Protein AF-F3KEV3-F1 (afdb_monomer_lite)

Secondary structure (DSSP, 8-state):
-HHHHHHHHHHHTT-HHHHHHHHHHHHHHHHHHHTSPPPHHHHHHHHHHHHHHHHHHHHHHHHHHHHHHHHHHHHHHHHHHHHHHHHHHHH--

Structure (mmCIF, N/CA/C/O backbone):
data_AF-F3KEV3-F1
#
_entry.id   AF-F3KEV3-F1
#
loop_
_atom_site.group_PDB
_atom_site.id
_atom_site.type_symbol
_atom_site.label_atom_id
_atom_site.label_alt_id
_atom_site.label_comp_id
_atom_site.label_asym_id
_atom_site.label_entity_id
_atom_site.label_seq_id
_atom_site.pdbx_PDB_ins_code
_atom_site.Cartn_x
_atom_site.Cartn_y
_atom_site.Cartn_z
_atom_site.occupancy
_atom_site.B_iso_or_equiv
_atom_site.auth_seq_id
_atom_site.auth_comp_id
_atom_site.auth_asym_id
_atom_site.auth_atom_id
_atom_site.pdbx_PDB_model_num
ATOM 1 N N . MET A 1 1 ? 3.885 -3.733 -13.046 1.00 60.84 1 MET A N 1
ATOM 2 C CA . MET A 1 1 ? 2.899 -2.632 -13.080 1.00 60.84 1 MET A CA 1
ATOM 3 C C . MET A 1 1 ? 1.558 -3.103 -12.530 1.00 60.84 1 MET A C 1
ATOM 5 O O . MET A 1 1 ? 1.124 -2.524 -11.549 1.00 60.84 1 MET A O 1
ATOM 9 N N . HIS A 1 2 ? 1.010 -4.228 -13.013 1.00 76.38 2 HIS A N 1
ATOM 10 C CA . HIS A 1 2 ? -0.234 -4.820 -12.488 1.00 76.38 2 HIS A CA 1
ATOM 11 C C . HIS A 1 2 ? -0.289 -5.017 -10.963 1.00 76.38 2 HIS A C 1
ATOM 13 O O . HIS A 1 2 ? -1.284 -4.649 -10.356 1.00 76.38 2 HIS A O 1
ATOM 19 N N . ALA A 1 3 ? 0.771 -5.525 -10.321 1.00 80.38 3 ALA A N 1
ATOM 20 C CA . ALA A 1 3 ? 0.759 -5.739 -8.866 1.00 80.38 3 ALA A CA 1
ATOM 21 C C . ALA A 1 3 ? 0.660 -4.432 -8.047 1.00 80.38 3 ALA A C 1
ATOM 23 O O . ALA A 1 3 ? 0.041 -4.416 -6.989 1.00 80.38 3 ALA A O 1
ATOM 24 N N . SER A 1 4 ? 1.227 -3.325 -8.538 1.00 84.56 4 SER A N 1
ATOM 25 C CA . SER A 1 4 ? 1.163 -2.016 -7.866 1.00 84.56 4 SER A CA 1
ATOM 26 C C . SER A 1 4 ? -0.206 -1.359 -8.021 1.00 84.56 4 SER A C 1
ATOM 28 O O . SER A 1 4 ? -0.731 -0.794 -7.073 1.00 84.56 4 SER A O 1
ATOM 30 N N . GLU A 1 5 ? -0.812 -1.469 -9.201 1.00 87.00 5 GLU A N 1
ATOM 31 C CA . GLU A 1 5 ? -2.178 -0.984 -9.435 1.00 87.00 5 GLU A CA 1
ATOM 32 C C . GLU A 1 5 ? -3.197 -1.820 -8.646 1.00 87.00 5 GLU A C 1
ATOM 34 O O . GLU A 1 5 ? -4.109 -1.265 -8.041 1.00 87.00 5 GLU A O 1
ATOM 39 N N . ALA A 1 6 ? -2.984 -3.136 -8.550 1.00 88.50 6 ALA A N 1
ATOM 40 C CA . ALA A 1 6 ? -3.786 -4.016 -7.704 1.00 88.50 6 ALA A CA 1
ATOM 41 C C . ALA A 1 6 ? -3.642 -3.688 -6.206 1.00 88.50 6 ALA A C 1
ATOM 43 O O . ALA A 1 6 ? -4.624 -3.768 -5.474 1.00 88.50 6 ALA A O 1
ATOM 44 N N . LEU A 1 7 ? -2.450 -3.286 -5.744 1.00 89.12 7 LEU A N 1
ATOM 45 C CA . LEU A 1 7 ? -2.241 -2.800 -4.373 1.00 89.12 7 LEU A CA 1
ATOM 46 C C . LEU A 1 7 ? -3.045 -1.534 -4.084 1.00 89.12 7 LEU A C 1
ATOM 48 O O . LEU A 1 7 ? -3.672 -1.446 -3.029 1.00 89.12 7 LEU A O 1
ATOM 52 N N . LEU A 1 8 ? -3.041 -0.578 -5.016 1.00 89.31 8 LEU A N 1
ATOM 53 C CA . LEU A 1 8 ? -3.830 0.644 -4.887 1.00 89.31 8 LEU A CA 1
ATOM 54 C C . LEU A 1 8 ? -5.324 0.325 -4.835 1.00 89.31 8 LEU A C 1
ATOM 56 O O . LEU A 1 8 ? -5.997 0.736 -3.898 1.00 89.31 8 LEU A O 1
ATOM 60 N N . GLN A 1 9 ? -5.814 -0.490 -5.768 1.00 91.31 9 GLN A N 1
ATOM 61 C CA . GLN A 1 9 ? -7.217 -0.895 -5.803 1.00 91.31 9 GLN A CA 1
ATOM 62 C C . GLN A 1 9 ? -7.637 -1.652 -4.533 1.00 91.31 9 GLN A C 1
ATOM 64 O O . GLN A 1 9 ? -8.734 -1.437 -4.017 1.00 91.31 9 GLN A O 1
ATOM 69 N N . ALA A 1 10 ? -6.773 -2.526 -4.006 1.00 89.19 10 ALA A N 1
ATOM 70 C CA . ALA A 1 10 ? -7.024 -3.235 -2.756 1.00 89.19 10 ALA A CA 1
ATOM 71 C C . ALA A 1 10 ? -7.080 -2.276 -1.557 1.00 89.19 10 ALA A C 1
ATOM 73 O O . ALA A 1 10 ? -7.938 -2.447 -0.696 1.00 89.19 10 ALA A O 1
ATOM 74 N N . ALA A 1 11 ? -6.218 -1.255 -1.515 1.00 88.56 11 ALA A N 1
ATOM 75 C CA . ALA A 1 11 ? -6.252 -0.220 -0.481 1.00 88.56 11 ALA A CA 1
ATOM 76 C C . ALA A 1 11 ? -7.503 0.666 -0.581 1.00 88.56 11 ALA A C 1
ATOM 78 O O . ALA A 1 11 ? -8.113 0.976 0.437 1.00 88.56 11 ALA A O 1
ATOM 79 N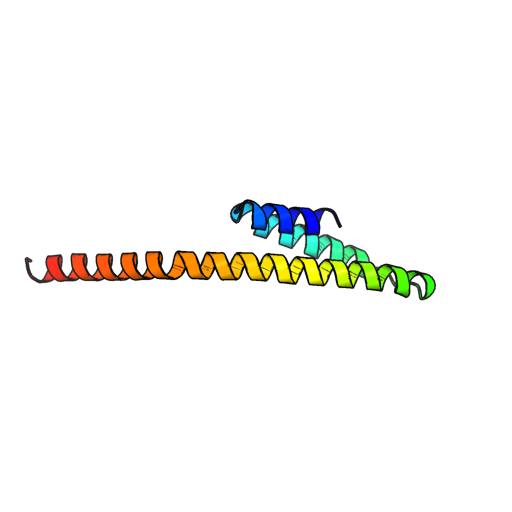 N . GLU A 1 12 ? -7.914 1.040 -1.793 1.00 90.12 12 GLU A N 1
ATOM 80 C CA . GLU A 1 12 ? -9.138 1.813 -2.042 1.00 90.12 12 GLU A CA 1
ATOM 81 C C . GLU A 1 12 ? -10.410 1.026 -1.705 1.00 90.12 12 GLU A C 1
ATOM 83 O O . GLU A 1 12 ? -11.399 1.610 -1.275 1.00 90.12 12 GLU A O 1
ATOM 88 N N . SER A 1 13 ? -10.377 -0.298 -1.880 1.00 90.56 13 SER A N 1
ATOM 89 C CA . SER A 1 13 ? -11.503 -1.199 -1.596 1.00 90.56 13 SER A CA 1
ATOM 90 C C . SER A 1 13 ? -11.461 -1.798 -0.185 1.00 90.56 13 SER A C 1
ATOM 92 O O . SER A 1 13 ? -12.204 -2.738 0.087 1.00 90.56 13 SER A O 1
ATOM 94 N N . GLU A 1 14 ? -10.562 -1.320 0.684 1.00 86.44 14 GLU A N 1
ATOM 95 C CA . GLU A 1 14 ? -10.374 -1.811 2.061 1.00 86.44 14 GLU A CA 1
ATOM 96 C C . GLU A 1 14 ? -10.108 -3.332 2.158 1.00 86.44 14 GLU A C 1
ATOM 98 O O . GLU A 1 14 ? -10.339 -3.977 3.182 1.00 86.44 14 GLU A O 1
ATOM 103 N N . ALA A 1 15 ? -9.568 -3.935 1.096 1.00 89.44 15 ALA A N 1
ATOM 104 C CA . ALA A 1 15 ? -9.232 -5.355 1.017 1.00 89.44 15 ALA A CA 1
ATOM 105 C C . ALA A 1 15 ? -7.873 -5.647 1.686 1.00 89.44 15 ALA A C 1
ATOM 107 O O . ALA A 1 15 ? -6.946 -6.183 1.068 1.00 89.44 15 ALA A O 1
ATOM 108 N N . TRP A 1 16 ? -7.745 -5.282 2.966 1.00 84.19 16 TRP A N 1
ATOM 109 C CA . TRP A 1 16 ? -6.489 -5.296 3.731 1.00 84.19 16 TRP A CA 1
ATOM 110 C C . TRP A 1 16 ? -5.817 -6.677 3.800 1.00 84.19 16 TRP A C 1
ATOM 112 O O . TRP A 1 16 ? -4.589 -6.770 3.759 1.00 84.19 16 TRP A O 1
ATOM 122 N N . ASP A 1 17 ? -6.600 -7.757 3.809 1.00 86.06 17 ASP A N 1
ATOM 123 C CA . ASP A 1 17 ? -6.077 -9.131 3.816 1.00 86.06 17 ASP A CA 1
ATOM 124 C C . ASP A 1 17 ? -5.272 -9.459 2.547 1.00 86.06 17 ASP A C 1
ATOM 126 O O . ASP A 1 17 ? -4.297 -10.215 2.582 1.00 86.06 17 ASP A O 1
ATOM 130 N N . GLN A 1 18 ? -5.646 -8.859 1.415 1.00 87.12 18 GLN A N 1
ATOM 131 C CA . GLN A 1 18 ? -5.016 -9.100 0.115 1.00 87.12 18 GLN A CA 1
ATOM 132 C C . GLN A 1 18 ? -3.760 -8.245 -0.089 1.00 87.12 18 GLN A C 1
ATOM 134 O O . GLN A 1 18 ? -2.858 -8.636 -0.834 1.00 87.12 18 GLN A O 1
ATOM 139 N N . LEU A 1 19 ? -3.667 -7.111 0.611 1.00 85.94 19 LEU A N 1
ATOM 140 C CA . LEU A 1 19 ? -2.567 -6.151 0.501 1.00 85.94 19 LEU A CA 1
ATOM 141 C C . LEU A 1 19 ? -1.207 -6.774 0.833 1.00 85.94 19 LEU A C 1
ATOM 143 O O . LEU A 1 19 ? -0.238 -6.552 0.111 1.00 85.94 19 LEU A O 1
ATOM 147 N N . SER A 1 20 ? -1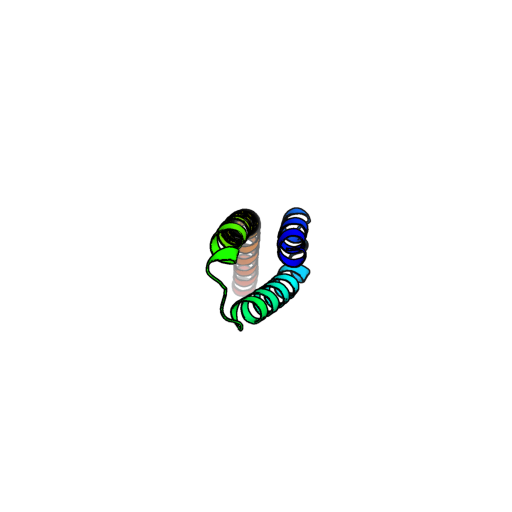.134 -7.614 1.869 1.00 83.94 20 SER A N 1
ATOM 148 C CA . SER A 1 20 ? 0.115 -8.291 2.256 1.00 83.94 20 SER A CA 1
ATOM 149 C C . SER A 1 20 ? 0.637 -9.242 1.169 1.00 83.94 20 SER A C 1
ATOM 151 O O . SER A 1 20 ? 1.832 -9.264 0.862 1.00 83.94 20 SER A O 1
ATOM 153 N N . LYS A 1 21 ? -0.264 -9.999 0.533 1.00 88.00 21 LYS A N 1
ATOM 154 C CA . LYS A 1 21 ? 0.065 -10.933 -0.548 1.00 88.00 21 LYS A CA 1
ATOM 155 C C . LYS A 1 21 ? 0.530 -10.188 -1.798 1.00 88.00 21 LYS A C 1
ATOM 157 O O . LYS A 1 21 ? 1.556 -10.549 -2.371 1.00 88.00 21 LYS A O 1
ATOM 162 N N . LEU A 1 22 ? -0.195 -9.139 -2.184 1.00 89.25 22 LEU A N 1
ATOM 163 C CA . LEU A 1 22 ? 0.138 -8.319 -3.348 1.00 89.25 22 LEU A CA 1
ATOM 164 C C . LEU A 1 22 ? 1.461 -7.560 -3.155 1.00 89.25 22 LEU A C 1
ATOM 166 O O . LEU A 1 22 ? 2.239 -7.439 -4.100 1.00 89.25 22 LEU A O 1
ATOM 170 N N . ALA A 1 23 ? 1.761 -7.110 -1.931 1.00 86.94 23 ALA A N 1
ATOM 171 C CA . ALA A 1 23 ? 3.036 -6.474 -1.598 1.00 86.94 23 ALA A CA 1
ATOM 172 C C . ALA A 1 23 ? 4.209 -7.445 -1.778 1.00 86.94 23 ALA A C 1
ATOM 174 O O . ALA A 1 23 ? 5.188 -7.113 -2.445 1.00 86.94 23 ALA A O 1
ATOM 175 N N . ASN A 1 24 ? 4.072 -8.673 -1.271 1.00 89.00 24 ASN A N 1
ATOM 176 C CA . ASN A 1 24 ? 5.083 -9.713 -1.453 1.00 89.00 24 ASN A CA 1
ATOM 177 C C . ASN A 1 24 ? 5.302 -10.050 -2.935 1.00 89.00 24 ASN A C 1
ATOM 179 O O . ASN A 1 24 ? 6.442 -10.158 -3.386 1.00 89.00 24 ASN A O 1
ATOM 183 N N . GLU A 1 25 ? 4.226 -10.189 -3.711 1.00 90.06 25 GLU A N 1
ATOM 184 C CA . GLU A 1 25 ? 4.317 -10.450 -5.150 1.00 90.06 25 GLU A CA 1
ATOM 185 C C . GLU A 1 25 ? 5.019 -9.305 -5.897 1.00 90.06 25 GLU A C 1
ATOM 187 O O . GLU A 1 25 ? 5.933 -9.545 -6.690 1.00 90.06 25 GLU A O 1
ATOM 192 N N . ARG A 1 26 ? 4.658 -8.050 -5.601 1.00 90.38 26 ARG A N 1
ATOM 193 C CA . ARG A 1 26 ? 5.314 -6.866 -6.171 1.00 90.38 26 ARG A CA 1
ATOM 194 C C . ARG A 1 26 ? 6.811 -6.857 -5.854 1.00 90.38 26 ARG A C 1
ATOM 196 O O . ARG A 1 26 ? 7.616 -6.624 -6.754 1.00 90.38 26 ARG A O 1
ATOM 203 N N . ASP A 1 27 ? 7.192 -7.128 -4.611 1.00 89.38 27 ASP A N 1
ATOM 204 C CA . ASP A 1 27 ? 8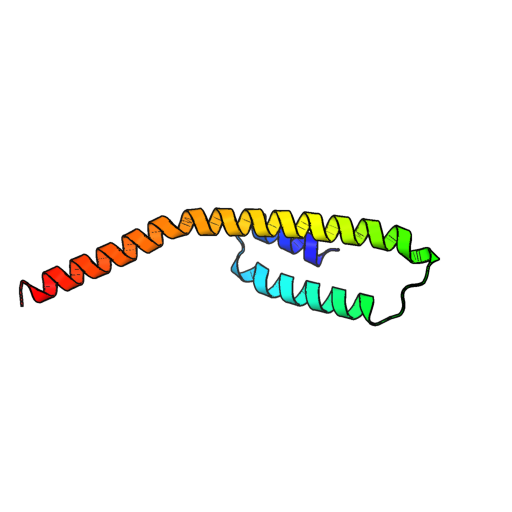.591 -7.103 -4.182 1.00 89.38 27 ASP A CA 1
ATOM 205 C C . ASP A 1 27 ? 9.423 -8.194 -4.872 1.00 89.38 27 ASP A C 1
ATOM 207 O O . ASP A 1 27 ? 10.563 -7.944 -5.277 1.00 89.38 27 ASP A O 1
ATOM 211 N N . LEU A 1 28 ? 8.848 -9.383 -5.080 1.00 90.81 28 LEU A N 1
ATOM 212 C CA . LEU A 1 28 ? 9.475 -10.447 -5.867 1.00 90.81 28 LEU A CA 1
ATOM 213 C C . LEU A 1 28 ? 9.698 -10.014 -7.322 1.00 90.81 28 LEU A C 1
ATOM 215 O O . LEU A 1 28 ? 10.789 -10.212 -7.860 1.00 90.81 28 LEU A O 1
ATOM 219 N N . LEU A 1 29 ? 8.704 -9.376 -7.943 1.00 88.94 29 LEU A N 1
ATOM 220 C CA . LEU A 1 29 ? 8.803 -8.878 -9.318 1.00 88.94 29 LEU A CA 1
ATOM 221 C C . LEU A 1 29 ? 9.846 -7.762 -9.458 1.00 88.94 29 LEU A C 1
ATOM 223 O O . LEU A 1 29 ? 10.615 -7.766 -10.419 1.00 88.94 29 LEU A O 1
ATOM 227 N N . ILE A 1 30 ? 9.910 -6.832 -8.500 1.00 87.75 30 ILE A N 1
ATOM 228 C CA . ILE A 1 30 ? 10.921 -5.764 -8.471 1.00 87.75 30 ILE A CA 1
ATOM 229 C C . ILE A 1 30 ? 12.322 -6.375 -8.368 1.00 87.75 30 ILE A C 1
ATOM 231 O O . ILE A 1 30 ? 13.201 -6.041 -9.164 1.00 87.75 30 ILE A O 1
ATOM 235 N N . ARG A 1 31 ? 12.532 -7.315 -7.440 1.00 88.88 31 ARG A N 1
ATOM 236 C CA . ARG A 1 31 ? 13.821 -8.007 -7.278 1.00 88.88 31 ARG A CA 1
ATOM 237 C C . ARG A 1 31 ? 14.222 -8.762 -8.542 1.00 88.88 31 ARG A C 1
ATOM 239 O O . ARG A 1 31 ? 15.366 -8.656 -8.971 1.00 88.88 31 ARG A O 1
ATOM 246 N N . ALA A 1 32 ? 13.288 -9.485 -9.158 1.00 88.00 32 ALA A N 1
ATOM 247 C CA . ALA A 1 32 ? 13.531 -10.196 -10.409 1.00 88.00 32 ALA A CA 1
ATOM 248 C C . ALA A 1 32 ? 13.905 -9.235 -11.547 1.00 88.00 32 ALA A C 1
ATOM 250 O O . ALA A 1 32 ? 14.839 -9.511 -12.299 1.00 88.00 32 ALA A O 1
ATOM 251 N N . TYR A 1 33 ? 13.231 -8.087 -11.643 1.00 84.44 33 TYR A N 1
ATOM 252 C CA . TYR A 1 33 ? 13.513 -7.071 -12.654 1.00 84.44 33 TYR A CA 1
ATOM 253 C C . TYR A 1 33 ? 14.924 -6.485 -12.511 1.00 84.44 33 TYR A C 1
ATOM 255 O O . TYR A 1 33 ? 15.662 -6.413 -13.491 1.00 84.44 33 TYR A O 1
ATOM 263 N N . PHE A 1 34 ? 15.332 -6.136 -11.288 1.00 84.75 34 PHE A N 1
ATOM 264 C CA . PHE A 1 34 ? 16.659 -5.572 -11.014 1.00 84.75 34 PHE A CA 1
ATOM 265 C C . PHE A 1 34 ? 17.771 -6.617 -10.835 1.00 84.75 34 PHE A C 1
ATOM 267 O O . PHE A 1 34 ? 18.922 -6.253 -10.612 1.00 84.75 34 PHE A O 1
ATOM 274 N N . SER A 1 35 ? 17.466 -7.912 -10.974 1.00 87.69 35 SER A N 1
ATOM 275 C CA . SER A 1 35 ? 18.476 -8.982 -10.965 1.00 87.69 35 SER A CA 1
ATOM 276 C C . SER A 1 35 ? 19.360 -9.000 -12.218 1.00 87.69 35 SER A C 1
ATOM 278 O O . SER A 1 35 ? 20.410 -9.642 -12.225 1.00 87.69 35 SER A O 1
ATOM 280 N N . LYS A 1 36 ? 18.951 -8.296 -13.282 1.00 83.12 36 LYS A N 1
ATOM 281 C CA . LYS A 1 36 ? 19.698 -8.172 -14.536 1.00 83.12 36 LYS A CA 1
ATOM 282 C C . LYS A 1 36 ? 20.214 -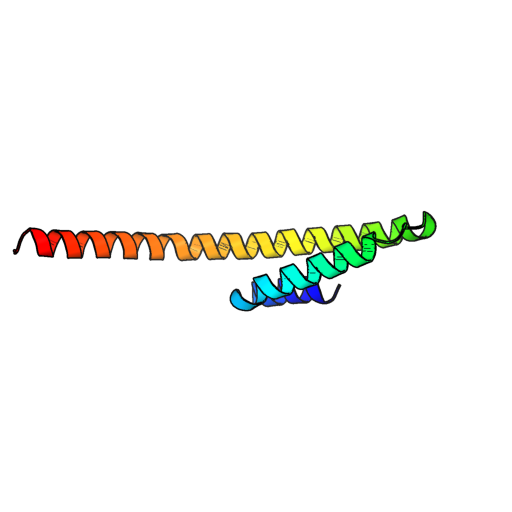6.739 -14.699 1.00 83.12 36 LYS A C 1
ATOM 284 O O . LYS A 1 36 ? 19.480 -5.804 -14.373 1.00 83.12 36 LYS A O 1
ATOM 289 N N . PRO A 1 37 ? 21.436 -6.542 -15.229 1.00 79.00 37 PRO A N 1
ATOM 290 C CA . PRO A 1 37 ? 21.958 -5.210 -15.495 1.00 79.00 37 PRO A CA 1
ATOM 291 C C . PRO A 1 37 ? 21.030 -4.438 -16.432 1.00 79.00 37 PRO A C 1
ATOM 293 O O . PRO A 1 37 ? 20.639 -4.927 -17.493 1.00 79.00 37 PRO A O 1
ATOM 296 N N . VAL A 1 38 ? 20.690 -3.219 -16.032 1.00 79.81 38 VAL A N 1
ATOM 297 C CA . VAL A 1 38 ? 19.907 -2.295 -16.846 1.00 79.81 38 VAL A CA 1
ATOM 298 C C . VAL A 1 38 ? 20.853 -1.567 -17.800 1.00 79.81 38 VAL A C 1
ATOM 300 O O . VAL A 1 38 ? 21.868 -1.021 -17.371 1.00 79.81 38 VAL A O 1
ATOM 303 N N . THR A 1 39 ? 20.533 -1.549 -19.093 1.00 81.38 39 THR A N 1
ATOM 304 C CA . THR A 1 39 ? 21.284 -0.766 -20.085 1.00 81.38 39 THR A CA 1
ATOM 305 C C . THR A 1 39 ? 20.969 0.725 -19.957 1.00 81.38 39 THR A C 1
ATOM 307 O O . THR A 1 39 ? 19.863 1.108 -19.573 1.00 81.38 39 THR A O 1
ATOM 310 N N . VAL A 1 40 ? 21.929 1.580 -20.320 1.00 73.81 40 VAL A N 1
ATOM 311 C CA . VAL A 1 40 ? 21.785 3.046 -20.248 1.00 73.81 40 VAL A CA 1
ATOM 312 C C . VAL A 1 40 ? 20.602 3.544 -21.091 1.00 73.81 40 VAL A C 1
ATOM 314 O O . VAL A 1 40 ? 19.842 4.388 -20.621 1.00 73.81 40 VAL A O 1
ATOM 317 N N . ASP A 1 41 ? 20.362 2.947 -22.261 1.00 75.06 41 ASP A N 1
ATOM 318 C CA . ASP A 1 41 ? 19.229 3.296 -23.136 1.00 75.06 41 ASP A CA 1
ATOM 319 C C . ASP A 1 41 ? 17.859 3.048 -22.485 1.00 75.06 41 ASP A C 1
ATOM 321 O O . ASP A 1 41 ? 16.890 3.760 -22.749 1.00 75.06 41 ASP A O 1
ATOM 325 N N . ASN A 1 42 ? 17.775 2.081 -21.570 1.00 77.00 42 ASN A N 1
ATOM 326 C CA . ASN A 1 42 ? 16.544 1.771 -20.848 1.00 77.00 42 ASN A CA 1
ATOM 327 C C . ASN A 1 42 ? 16.368 2.622 -19.578 1.00 77.00 42 ASN A C 1
ATOM 329 O O . ASN A 1 42 ? 15.279 2.638 -19.001 1.00 77.00 42 ASN A O 1
ATOM 333 N N . ALA A 1 43 ? 17.401 3.344 -19.130 1.00 76.50 43 ALA A N 1
ATOM 334 C CA . ALA A 1 43 ? 17.396 4.041 -17.844 1.00 76.50 43 ALA A CA 1
ATOM 335 C C . ALA A 1 43 ? 16.338 5.158 -17.766 1.00 76.50 43 ALA A C 1
ATOM 337 O O . ALA A 1 43 ? 15.679 5.299 -16.735 1.00 76.50 43 ALA A O 1
ATOM 338 N N . ILE A 1 44 ? 16.118 5.907 -18.856 1.00 77.19 44 ILE A N 1
ATOM 339 C CA . ILE A 1 44 ? 15.109 6.983 -18.901 1.00 77.19 44 ILE A CA 1
ATOM 340 C C . ILE A 1 44 ? 13.696 6.399 -18.772 1.00 77.19 44 ILE A C 1
ATOM 342 O O . ILE A 1 44 ? 12.925 6.827 -17.920 1.0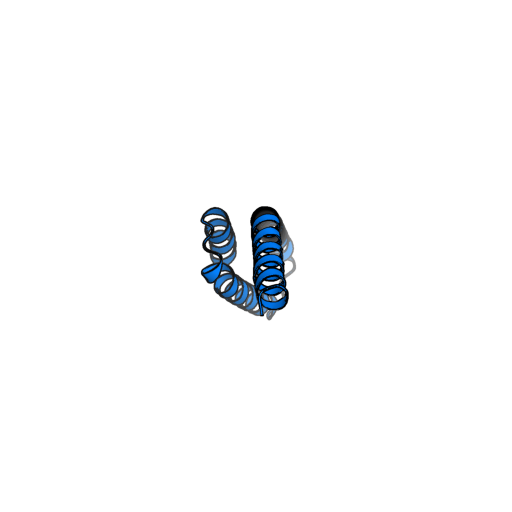0 77.19 44 ILE A O 1
ATOM 346 N N . GLN A 1 45 ? 13.376 5.356 -19.542 1.00 78.38 45 GLN A N 1
ATOM 347 C CA . GLN A 1 45 ? 12.058 4.708 -19.483 1.00 78.38 45 GLN A CA 1
ATOM 348 C C . GLN A 1 45 ? 11.804 3.999 -18.145 1.00 78.38 45 GLN A C 1
ATOM 350 O O . GLN A 1 45 ? 10.660 3.853 -17.710 1.00 78.38 45 GLN A O 1
ATOM 355 N N . ILE A 1 46 ? 12.863 3.523 -17.489 1.00 83.94 46 ILE A N 1
ATOM 356 C CA . ILE A 1 46 ? 12.776 2.885 -16.175 1.00 83.94 46 ILE A CA 1
ATOM 357 C C . ILE A 1 46 ? 12.547 3.922 -15.078 1.00 83.94 46 ILE A C 1
ATOM 359 O O . ILE A 1 46 ? 11.764 3.658 -14.166 1.00 83.94 46 ILE A O 1
ATOM 363 N N . ARG A 1 47 ? 13.157 5.108 -15.182 1.00 85.38 47 ARG A N 1
ATOM 364 C CA . ARG A 1 47 ? 12.954 6.205 -14.229 1.00 85.38 47 ARG A CA 1
ATOM 365 C C . ARG A 1 47 ? 11.476 6.562 -14.084 1.00 85.38 47 ARG A C 1
ATOM 367 O O . ARG A 1 47 ? 10.984 6.589 -12.959 1.00 85.38 47 ARG A O 1
ATOM 374 N N . ASP A 1 48 ? 10.770 6.772 -15.191 1.00 85.25 48 ASP A N 1
ATOM 375 C CA . ASP A 1 48 ? 9.353 7.163 -15.160 1.00 85.25 48 ASP A CA 1
ATOM 376 C C . ASP A 1 48 ? 8.485 6.077 -14.508 1.00 85.25 48 ASP A C 1
ATOM 378 O O . ASP A 1 48 ? 7.590 6.354 -13.705 1.00 85.25 48 ASP A O 1
ATOM 382 N N . LYS A 1 49 ? 8.798 4.806 -14.789 1.00 85.19 49 LYS A N 1
ATOM 383 C CA . LYS A 1 49 ? 8.118 3.656 -14.178 1.00 85.19 49 LYS A CA 1
ATOM 384 C C . LYS A 1 49 ? 8.375 3.570 -12.673 1.00 85.19 49 LYS A C 1
ATOM 386 O O . LYS A 1 49 ? 7.439 3.284 -11.931 1.00 85.19 49 LYS A O 1
ATOM 391 N N . ILE A 1 50 ? 9.604 3.833 -12.220 1.00 87.56 50 ILE A N 1
ATOM 392 C CA . ILE A 1 50 ? 9.955 3.875 -10.791 1.00 87.56 50 ILE A CA 1
ATOM 393 C C . ILE A 1 50 ? 9.225 5.025 -10.096 1.00 87.56 50 ILE A C 1
ATOM 395 O O . ILE A 1 50 ? 8.646 4.819 -9.035 1.00 87.56 50 ILE A O 1
ATOM 399 N N . GLN A 1 51 ? 9.209 6.220 -10.689 1.00 90.12 51 GLN A N 1
ATOM 400 C CA . GLN A 1 51 ? 8.520 7.374 -10.105 1.00 90.12 51 GLN A CA 1
ATOM 401 C C . GLN A 1 51 ? 7.022 7.113 -9.936 1.00 90.12 51 GLN A C 1
ATOM 403 O O . GLN A 1 51 ? 6.456 7.423 -8.890 1.00 90.12 51 GLN A O 1
ATOM 408 N N . ARG A 1 52 ? 6.387 6.476 -10.925 1.00 88.06 52 ARG A N 1
ATOM 409 C CA . ARG A 1 52 ? 4.982 6.074 -10.819 1.00 88.06 52 ARG A CA 1
ATOM 410 C C . ARG A 1 52 ? 4.754 5.012 -9.740 1.00 88.06 52 ARG A C 1
ATOM 412 O O . ARG A 1 52 ? 3.758 5.086 -9.032 1.00 88.06 52 ARG A O 1
ATOM 419 N N . LEU A 1 53 ? 5.672 4.055 -9.602 1.00 89.25 53 LEU A N 1
ATOM 420 C CA . LEU A 1 53 ? 5.662 3.057 -8.526 1.00 89.25 53 LEU A CA 1
ATOM 421 C C . LEU A 1 53 ? 5.706 3.719 -7.142 1.00 89.25 53 LEU A C 1
ATOM 423 O O . LEU A 1 53 ? 4.872 3.412 -6.301 1.00 89.25 53 LEU A O 1
ATOM 427 N N . LEU A 1 54 ? 6.622 4.669 -6.941 1.00 90.12 54 LEU A N 1
ATOM 428 C CA . LEU A 1 54 ? 6.755 5.400 -5.678 1.00 90.12 54 LEU A CA 1
ATOM 429 C C . LEU A 1 54 ? 5.504 6.226 -5.354 1.00 90.12 54 LEU A C 1
ATOM 431 O O . LEU A 1 54 ? 5.042 6.215 -4.220 1.00 90.12 54 LEU A O 1
ATOM 435 N N . ALA A 1 55 ? 4.915 6.889 -6.353 1.00 91.69 55 ALA A N 1
ATOM 436 C CA . ALA A 1 55 ? 3.684 7.653 -6.156 1.00 91.69 55 ALA A CA 1
ATOM 437 C C . ALA A 1 55 ? 2.504 6.762 -5.725 1.00 91.69 55 ALA A C 1
ATOM 439 O O . ALA A 1 55 ? 1.713 7.155 -4.870 1.00 91.69 55 ALA A O 1
ATOM 440 N N . ILE A 1 56 ? 2.397 5.558 -6.295 1.00 90.56 56 ILE A N 1
ATOM 441 C CA . ILE A 1 56 ? 1.391 4.568 -5.885 1.00 90.56 56 ILE A CA 1
ATOM 442 C C . ILE A 1 56 ? 1.644 4.110 -4.443 1.00 90.56 56 ILE A C 1
ATOM 444 O O . ILE A 1 56 ? 0.704 4.018 -3.654 1.00 90.56 56 ILE A O 1
ATOM 448 N N . ASP A 1 57 ? 2.900 3.858 -4.077 1.00 90.06 57 ASP A N 1
ATOM 449 C CA . ASP A 1 57 ? 3.257 3.430 -2.723 1.00 90.06 57 ASP A CA 1
ATOM 450 C C . ASP A 1 57 ? 2.893 4.497 -1.681 1.00 90.06 57 ASP A C 1
ATOM 452 O O . ASP A 1 57 ? 2.312 4.173 -0.642 1.00 90.06 57 ASP A O 1
ATOM 456 N N . ASP A 1 58 ? 3.147 5.771 -1.982 1.00 92.25 58 ASP A N 1
ATOM 457 C CA . ASP A 1 58 ? 2.752 6.889 -1.123 1.00 92.25 58 ASP A CA 1
ATOM 458 C C . ASP A 1 58 ? 1.228 6.964 -0.938 1.00 92.25 58 ASP A C 1
ATOM 460 O O . ASP A 1 58 ? 0.748 7.198 0.176 1.00 92.25 58 ASP A O 1
ATOM 464 N N . GLN A 1 59 ? 0.450 6.714 -1.997 1.00 92.88 59 GLN A N 1
ATOM 465 C CA . GLN A 1 59 ? -1.014 6.674 -1.921 1.00 92.88 59 GLN A CA 1
ATOM 466 C C . GLN A 1 59 ? -1.510 5.523 -1.040 1.00 92.88 59 GLN A C 1
ATOM 468 O O . GLN A 1 59 ? -2.323 5.743 -0.139 1.00 92.88 59 GLN A O 1
ATOM 473 N N . VAL A 1 60 ? -0.982 4.314 -1.247 1.00 91.19 60 VAL A N 1
ATOM 474 C CA . VAL A 1 60 ? -1.329 3.130 -0.445 1.00 91.19 60 VAL A CA 1
ATOM 475 C C . VAL A 1 60 ? -0.991 3.357 1.030 1.00 91.19 60 VAL A C 1
ATOM 477 O O . VAL A 1 60 ? -1.816 3.085 1.904 1.00 91.19 60 VAL A O 1
ATOM 480 N N . LEU A 1 61 ? 0.189 3.909 1.330 1.00 90.94 61 LEU A N 1
ATOM 481 C CA . LEU A 1 61 ? 0.594 4.238 2.699 1.00 90.94 61 LEU A CA 1
ATOM 482 C C . LEU A 1 61 ? -0.301 5.311 3.324 1.00 90.94 61 LEU A C 1
ATOM 484 O O . LEU A 1 61 ? -0.620 5.226 4.512 1.00 90.94 61 LEU A O 1
ATOM 488 N N . GLY A 1 62 ? -0.720 6.309 2.546 1.00 93.50 62 GLY A N 1
ATOM 489 C CA . GLY A 1 62 ? -1.674 7.324 2.982 1.00 93.50 62 GLY A CA 1
ATOM 490 C C . GLY A 1 62 ? -3.018 6.719 3.390 1.00 93.50 62 GLY A C 1
ATOM 491 O O . GLY A 1 62 ? -3.513 7.010 4.481 1.00 93.50 62 GLY A O 1
ATOM 492 N N . LEU A 1 63 ? -3.571 5.832 2.558 1.00 91.69 63 LEU A N 1
ATOM 493 C CA . LEU A 1 63 ? -4.831 5.133 2.834 1.00 91.69 63 LEU A CA 1
ATOM 494 C C . LEU A 1 63 ? -4.715 4.228 4.065 1.00 91.69 63 LEU A C 1
ATOM 496 O O . LEU A 1 63 ? -5.542 4.320 4.970 1.00 91.69 63 LEU A O 1
ATOM 500 N N . ALA A 1 64 ? -3.645 3.435 4.160 1.00 88.19 64 ALA A N 1
ATOM 501 C CA . ALA A 1 64 ? -3.410 2.558 5.305 1.00 88.19 64 ALA A CA 1
ATOM 502 C C . ALA A 1 64 ? -3.276 3.338 6.626 1.00 88.19 64 ALA A C 1
ATOM 504 O O . ALA A 1 64 ? -3.833 2.941 7.649 1.00 88.19 64 ALA A O 1
ATOM 505 N N . ARG A 1 65 ? -2.571 4.479 6.619 1.00 89.81 65 ARG A N 1
ATOM 506 C CA . ARG A 1 65 ? -2.447 5.349 7.803 1.00 89.81 65 ARG A CA 1
ATOM 507 C C . ARG A 1 65 ? -3.780 5.963 8.204 1.00 89.81 65 ARG A C 1
ATOM 509 O O . ARG A 1 65 ? -4.075 6.029 9.396 1.00 89.81 65 ARG A O 1
ATOM 516 N N . LYS A 1 66 ? -4.572 6.417 7.231 1.00 91.31 66 LYS A N 1
ATOM 517 C CA . LYS A 1 66 ? -5.908 6.961 7.484 1.00 91.31 66 LYS A CA 1
ATOM 518 C C . LYS A 1 66 ? -6.794 5.908 8.146 1.00 91.31 66 LYS A C 1
ATOM 520 O O . LYS A 1 66 ? -7.420 6.196 9.161 1.00 91.31 66 LYS A O 1
ATOM 525 N N . GLU A 1 67 ? -6.779 4.684 7.632 1.00 88.75 67 GLU A N 1
ATOM 526 C CA . GLU A 1 67 ? -7.597 3.614 8.194 1.00 88.75 67 GLU A CA 1
ATOM 527 C C . GLU A 1 67 ? -7.125 3.183 9.585 1.00 88.75 67 GLU A C 1
ATOM 529 O O . GLU A 1 67 ? -7.922 3.047 10.512 1.00 88.75 67 GLU A O 1
ATOM 534 N N . GLN A 1 68 ? -5.811 3.111 9.804 1.00 87.81 68 GLN A N 1
ATOM 535 C CA . GLN A 1 68 ? -5.259 2.911 11.142 1.00 87.81 68 GLN A CA 1
ATOM 536 C C . GLN A 1 68 ? -5.761 3.980 12.129 1.00 87.81 68 GLN A C 1
ATOM 538 O O . GLN A 1 68 ? -6.157 3.652 13.249 1.00 87.81 68 GLN A O 1
ATOM 543 N N . GLN A 1 69 ? -5.767 5.255 11.727 1.00 91.19 69 GLN A N 1
ATOM 544 C CA . GLN A 1 69 ? -6.260 6.351 12.563 1.00 91.19 69 GLN A CA 1
ATOM 545 C C . GLN A 1 69 ? -7.755 6.227 12.881 1.00 91.19 69 GLN A C 1
ATOM 547 O O . GLN A 1 69 ? -8.145 6.559 14.001 1.00 91.19 69 GLN A O 1
ATOM 552 N N . ASN A 1 70 ? -8.565 5.703 11.959 1.00 89.50 70 ASN A N 1
ATOM 553 C CA . ASN A 1 70 ? -9.988 5.436 12.184 1.00 89.50 70 ASN A CA 1
ATOM 554 C C . ASN A 1 70 ? -10.217 4.311 13.209 1.00 89.50 70 ASN A C 1
ATOM 556 O O . ASN A 1 70 ? -11.133 4.392 14.030 1.00 89.50 70 ASN A O 1
ATOM 560 N N . LEU A 1 71 ? -9.367 3.279 13.203 1.00 88.38 71 LEU A N 1
ATOM 561 C CA . LEU A 1 71 ? -9.507 2.104 14.072 1.00 88.38 71 LEU A CA 1
ATOM 562 C C . LEU A 1 71 ? -8.987 2.334 15.500 1.00 88.38 71 LEU A C 1
ATOM 564 O O . LEU A 1 71 ? -9.528 1.774 16.461 1.00 88.38 71 LEU A O 1
ATOM 568 N N . MET A 1 72 ? -7.961 3.173 15.680 1.00 88.62 72 MET A N 1
ATOM 569 C CA . MET A 1 72 ? -7.341 3.406 16.994 1.00 88.62 72 MET A CA 1
ATOM 570 C C . MET A 1 72 ? -8.326 3.847 18.100 1.00 88.62 72 MET A C 1
ATOM 572 O O . MET A 1 72 ? -8.232 3.307 19.209 1.00 88.62 72 MET A O 1
ATOM 576 N N . PRO A 1 73 ? -9.271 4.786 17.875 1.00 88.50 73 PRO A N 1
ATOM 577 C CA . PRO A 1 73 ? -10.257 5.169 18.884 1.00 88.50 73 PRO A CA 1
ATOM 578 C C . PRO A 1 73 ? -11.133 3.997 19.335 1.00 88.50 73 PRO A C 1
ATOM 580 O O . PRO A 1 73 ? -11.326 3.811 20.538 1.00 88.50 73 PRO A O 1
ATOM 583 N N . ALA A 1 74 ? -11.607 3.175 18.392 1.00 85.56 74 ALA A N 1
ATOM 584 C CA . ALA A 1 74 ? -12.435 2.009 18.689 1.00 85.56 74 ALA A CA 1
ATOM 585 C C . ALA A 1 74 ? -11.659 0.968 19.512 1.00 85.56 74 ALA A C 1
ATOM 587 O O . ALA A 1 74 ? -12.156 0.472 20.525 1.00 85.56 74 ALA A O 1
ATOM 588 N N . MET A 1 75 ? -10.398 0.708 19.151 1.00 84.56 75 MET A N 1
ATOM 589 C CA . MET A 1 75 ? -9.515 -0.174 19.923 1.00 84.56 75 MET A CA 1
ATOM 590 C C . MET A 1 75 ? -9.266 0.355 21.341 1.00 84.56 75 MET A C 1
ATOM 592 O O . MET A 1 75 ? -9.297 -0.405 22.315 1.00 84.56 75 MET A O 1
ATOM 596 N N . LYS A 1 76 ? -9.048 1.668 21.483 1.00 87.88 76 LYS A N 1
ATOM 597 C CA . LYS A 1 76 ? -8.850 2.309 22.787 1.00 87.88 76 LYS A CA 1
ATOM 598 C C . LYS A 1 76 ? -10.099 2.175 23.656 1.00 87.88 76 LYS A C 1
ATOM 600 O O . LYS A 1 76 ? -9.972 1.742 24.802 1.00 87.88 76 LYS A O 1
ATOM 605 N N . ALA A 1 77 ? -11.280 2.460 23.112 1.00 86.88 77 ALA A N 1
ATOM 606 C CA . ALA A 1 77 ? -12.552 2.310 23.814 1.00 86.88 77 ALA A CA 1
ATOM 607 C C . ALA A 1 77 ? -12.789 0.857 24.258 1.00 86.88 77 ALA A C 1
ATOM 609 O O . ALA A 1 77 ? -13.094 0.605 25.423 1.00 86.88 77 ALA A O 1
ATOM 610 N N . PHE A 1 78 ? -12.545 -0.116 23.378 1.00 85.44 78 PHE A N 1
ATOM 611 C CA . PHE A 1 78 ? -12.644 -1.537 23.716 1.00 85.44 78 PHE A CA 1
ATOM 612 C C . PHE A 1 78 ? -11.713 -1.925 24.877 1.00 85.44 78 PHE A C 1
ATOM 614 O O . PHE A 1 78 ? -12.130 -2.591 25.828 1.00 85.44 78 PHE A O 1
ATOM 621 N N . SER A 1 79 ? -10.462 -1.453 24.852 1.00 84.94 79 SER A N 1
ATOM 622 C CA . SER A 1 79 ? -9.496 -1.709 25.928 1.00 84.94 79 SER A CA 1
ATOM 623 C C . SER A 1 79 ? -9.927 -1.100 27.269 1.00 84.94 79 SER A C 1
ATOM 625 O O . SER A 1 79 ? -9.725 -1.711 28.320 1.00 84.94 79 SER A O 1
ATOM 627 N N . GLN A 1 80 ? -10.547 0.083 27.241 1.00 87.19 80 GLN A N 1
ATOM 628 C CA . GLN A 1 80 ? -11.061 0.765 28.427 1.00 87.19 80 GLN A CA 1
ATOM 629 C C . GLN A 1 80 ? -12.289 0.044 28.989 1.00 87.19 80 GLN A C 1
ATOM 631 O O . GLN A 1 80 ? -12.343 -0.197 30.193 1.00 87.19 80 GLN A O 1
ATOM 636 N N . ASN A 1 81 ? -13.208 -0.398 28.129 1.00 83.56 81 ASN A N 1
ATOM 637 C CA . ASN A 1 81 ? -14.374 -1.181 28.536 1.00 83.56 81 ASN A CA 1
ATOM 638 C C . ASN A 1 81 ? -13.966 -2.504 29.192 1.00 83.56 81 ASN A C 1
ATOM 640 O O . ASN A 1 81 ? -14.484 -2.853 30.250 1.00 83.56 81 ASN A O 1
ATOM 644 N N . LYS A 1 82 ? -12.973 -3.206 28.630 1.00 86.69 82 LYS A N 1
ATOM 645 C CA . LYS A 1 82 ? -12.428 -4.428 29.239 1.00 86.69 82 LYS A CA 1
ATOM 646 C C . LYS A 1 82 ? -11.859 -4.166 30.639 1.00 86.69 82 LYS A C 1
ATOM 648 O O . LYS A 1 82 ? -12.097 -4.950 31.553 1.00 86.69 82 LYS A O 1
ATOM 653 N N . LYS A 1 83 ? -11.136 -3.054 30.829 1.00 86.00 83 LYS A N 1
ATOM 654 C CA . LYS A 1 83 ? -10.624 -2.649 32.150 1.00 86.00 83 LYS A CA 1
ATOM 655 C C . LYS A 1 83 ? -11.754 -2.349 33.136 1.00 86.00 83 LYS A C 1
ATOM 657 O O . LYS A 1 83 ? -11.665 -2.781 34.279 1.00 86.00 83 LYS A O 1
ATOM 662 N N . ALA A 1 84 ? -12.803 -1.653 32.696 1.00 83.81 84 ALA A N 1
ATOM 663 C CA . ALA A 1 84 ? -13.953 -1.331 33.537 1.00 83.81 84 ALA A CA 1
ATOM 664 C C . ALA A 1 84 ? -14.684 -2.598 34.006 1.00 83.81 84 ALA A C 1
ATOM 666 O O . ALA A 1 84 ? -14.902 -2.761 35.202 1.00 83.81 84 ALA A O 1
ATOM 667 N N . ILE A 1 85 ? -14.982 -3.531 33.094 1.00 86.38 85 ILE A N 1
ATOM 668 C CA . ILE A 1 85 ? -15.621 -4.817 33.429 1.00 86.38 85 ILE A CA 1
ATOM 669 C C . ILE A 1 85 ? -14.786 -5.592 34.455 1.00 86.38 85 ILE A C 1
ATOM 671 O O . ILE A 1 85 ? -15.323 -6.043 35.465 1.00 86.38 85 ILE A O 1
ATOM 675 N N . ASN A 1 86 ? -13.472 -5.696 34.234 1.00 83.56 86 ASN A N 1
ATOM 676 C CA . ASN A 1 86 ? -12.580 -6.383 35.167 1.00 83.56 86 ASN A CA 1
ATOM 677 C C . ASN A 1 86 ? -12.566 -5.710 36.550 1.00 83.56 86 ASN A C 1
ATOM 679 O O . ASN A 1 86 ? -12.561 -6.403 37.562 1.00 83.56 86 ASN A O 1
ATOM 683 N N . ALA A 1 87 ? -12.585 -4.375 36.611 1.00 83.06 87 ALA A N 1
ATOM 684 C CA . ALA A 1 87 ? -12.633 -3.646 37.878 1.00 83.06 87 ALA A CA 1
ATOM 685 C C . ALA A 1 87 ? -13.942 -3.912 38.639 1.00 83.06 87 ALA A C 1
ATOM 687 O O . ALA A 1 87 ? -13.907 -4.181 39.836 1.00 83.06 87 ALA A O 1
ATOM 688 N N . TYR A 1 88 ? 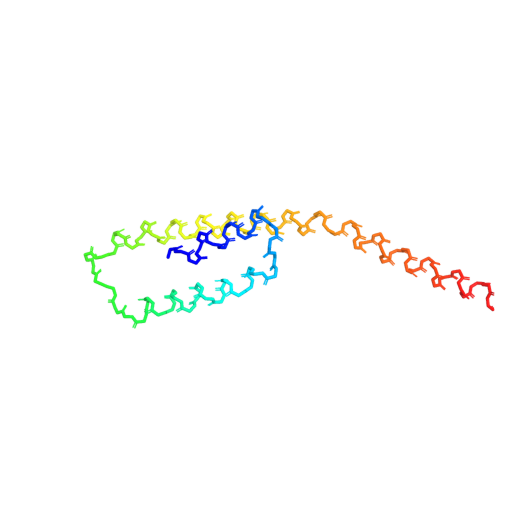-15.085 -3.920 37.947 1.00 80.75 88 TYR A N 1
ATOM 689 C CA . TYR A 1 88 ? -16.373 -4.251 38.566 1.00 80.75 88 TYR A CA 1
ATOM 690 C C . TYR A 1 88 ? -16.427 -5.690 39.092 1.00 80.75 88 TYR A C 1
ATOM 692 O O . TYR A 1 88 ? -16.990 -5.923 40.158 1.00 80.75 88 TYR A O 1
ATOM 700 N N . GLN A 1 89 ? -15.817 -6.646 38.388 1.00 78.75 89 GLN A N 1
ATOM 701 C CA . GLN A 1 89 ? -15.727 -8.033 38.854 1.00 78.75 89 GLN A CA 1
ATOM 702 C C . GLN A 1 89 ? -14.855 -8.190 40.107 1.00 78.75 89 GLN A C 1
ATOM 704 O O . GLN A 1 89 ? -15.115 -9.086 40.899 1.00 78.75 89 GLN A O 1
ATOM 709 N N . GLN A 1 90 ? -13.849 -7.332 40.307 1.00 72.94 90 GLN A N 1
ATOM 710 C CA . GLN A 1 90 ? -13.006 -7.369 41.509 1.00 72.94 90 GLN A CA 1
ATOM 711 C C . GLN A 1 90 ? -13.580 -6.600 42.704 1.00 72.94 90 GLN A C 1
ATOM 713 O O . GLN A 1 90 ? -13.197 -6.880 43.832 1.00 72.94 90 GLN A O 1
ATOM 718 N N . VAL A 1 91 ? -14.477 -5.636 42.477 1.00 68.19 91 VAL A N 1
ATOM 719 C CA . VAL A 1 91 ? -15.138 -4.875 43.555 1.00 68.19 91 VAL A CA 1
ATOM 720 C C . VAL A 1 91 ? -16.381 -5.596 44.094 1.00 68.19 91 VAL A C 1
ATOM 722 O O . VAL A 1 91 ? -16.734 -5.408 45.253 1.00 68.19 91 VAL A O 1
ATOM 725 N N . ASN A 1 92 ? -17.030 -6.431 43.276 1.00 56.03 92 ASN A N 1
ATOM 726 C CA . ASN A 1 92 ? -18.236 -7.186 43.644 1.00 56.03 92 ASN A CA 1
ATOM 727 C C . ASN A 1 92 ? -17.968 -8.681 43.933 1.00 56.03 92 ASN A C 1
ATOM 729 O O . ASN A 1 92 ? -18.912 -9.473 43.901 1.00 56.03 92 ASN A O 1
ATOM 733 N N . GLY A 1 93 ? -16.704 -9.068 44.141 1.00 50.22 93 GLY A N 1
ATOM 734 C CA . GLY A 1 93 ? -16.264 -10.440 44.428 1.00 50.22 93 GLY A CA 1
ATOM 735 C C . GLY A 1 93 ? -15.776 -10.621 45.856 1.00 50.22 93 GLY A C 1
ATOM 736 O O . GLY A 1 93 ? -15.241 -9.641 46.419 1.00 50.22 93 GLY A O 1
#

Radius of gyration: 21.45 Å; chains: 1; bounding box: 40×19×68 Å

Sequence (93 aa):
MHASEALLQAAESEAWDQLSKLANERDLLIRAYFSKPVTVDNAIQIRDKIQRLLAIDDQVLGLARKEQQNLMPAMKAFSQNKKAINAYQQVNG

pLDDT: mean 85.15, std 7.25, range [50.22, 93.5]

Foldseek 3Di:
DVLLVVLLVCLVVVVVVCNVVSVVVVVVVVCVVVVDDDDPVCVVVVVVVVVVSVVSVVNSVVSVVVVVVVCVVVVVVVVVVVVVVVVVVVVVD